Protein AF-A0A4Q3RP28-F1 (afdb_monomer_lite)

pLDDT: mean 84.36, std 10.17, range [59.34, 95.38]

Secondary structure (DSSP, 8-state):
-----HHHHHHHHHHHHHHHT--S--HHHHHHHHHHHHHHHHHHHHHT---HHHHHHHHHHHHHHHH-HHHHHHHHHTHHHHHHHHHHHHGGGS-GGGTS--THHHHHHHH-

Sequence (112 aa):
MEMNSPIEEVTDIRQYDQLSKASLFSAKSLRFAIFSTAIYFVLSYFLIGFKADQIVLAGLFNGLYFASHTTRRFILAFSIFIVYWIVFDYMKAFPNFRYNDVHVQDLYQLEK

Structure (mmCIF, N/CA/C/O backbone):
data_AF-A0A4Q3RP28-F1
#
_entry.id   AF-A0A4Q3RP28-F1
#
loop_
_atom_site.group_PDB
_atom_site.id
_atom_site.type_symbol
_atom_site.label_atom_id
_atom_site.label_alt_id
_atom_site.label_comp_id
_atom_site.label_asym_id
_atom_site.label_entity_id
_atom_site.label_seq_id
_atom_site.pdbx_PDB_ins_code
_atom_site.Cartn_x
_atom_site.Cartn_y
_atom_site.Cartn_z
_atom_site.occupancy
_atom_site.B_iso_or_equiv
_atom_site.auth_seq_id
_atom_site.auth_comp_id
_atom_site.auth_asym_id
_atom_site.auth_atom_id
_atom_site.pdbx_PDB_model_num
ATOM 1 N N . MET A 1 1 ? 43.447 3.573 -38.957 1.00 60.12 1 MET A N 1
ATOM 2 C CA . MET A 1 1 ? 42.833 2.320 -38.480 1.00 60.12 1 MET A CA 1
ATOM 3 C C . MET A 1 1 ? 43.044 2.308 -36.979 1.00 60.12 1 MET A C 1
ATOM 5 O O . MET A 1 1 ? 44.085 1.862 -36.520 1.00 60.12 1 MET A O 1
ATOM 9 N N . GLU A 1 2 ? 42.152 2.973 -36.243 1.00 59.41 2 GLU A N 1
ATOM 10 C CA . GLU A 1 2 ? 42.207 2.996 -34.780 1.00 59.41 2 GLU A CA 1
ATOM 11 C C . GLU A 1 2 ? 41.829 1.598 -34.296 1.00 59.41 2 GLU A C 1
ATOM 13 O O . GLU A 1 2 ? 40.700 1.143 -34.462 1.00 59.41 2 GLU A O 1
ATOM 18 N N . MET A 1 3 ? 42.831 0.864 -33.820 1.00 61.47 3 MET A N 1
ATOM 19 C CA . MET A 1 3 ? 42.634 -0.427 -33.184 1.00 61.47 3 MET A CA 1
ATOM 20 C C . MET A 1 3 ? 42.064 -0.138 -31.802 1.00 61.47 3 MET A C 1
ATOM 22 O O . MET A 1 3 ? 42.798 0.303 -30.914 1.00 61.47 3 MET A O 1
ATOM 26 N N . ASN A 1 4 ? 40.753 -0.322 -31.656 1.00 68.44 4 ASN A N 1
ATOM 27 C CA . ASN A 1 4 ? 40.086 -0.126 -30.381 1.00 68.44 4 ASN A CA 1
ATOM 28 C C . ASN A 1 4 ? 40.770 -0.990 -29.320 1.00 68.44 4 ASN A C 1
ATOM 30 O O . ASN A 1 4 ? 41.021 -2.179 -29.533 1.00 68.44 4 ASN A O 1
ATOM 34 N N . SER A 1 5 ? 41.170 -0.356 -28.219 1.00 71.62 5 SER A N 1
ATOM 35 C CA . SER A 1 5 ? 41.988 -1.022 -27.212 1.00 71.62 5 SER A CA 1
ATOM 36 C C . SER A 1 5 ? 41.196 -2.164 -26.549 1.00 71.62 5 SER A C 1
ATOM 38 O O . SER A 1 5 ? 39.992 -2.010 -26.330 1.00 71.62 5 SER A O 1
ATOM 40 N N . PRO A 1 6 ? 41.845 -3.276 -26.147 1.00 70.81 6 PRO A N 1
ATOM 41 C CA . PRO A 1 6 ? 41.180 -4.419 -25.500 1.00 70.81 6 PRO A CA 1
ATOM 42 C C . PRO A 1 6 ? 40.366 -4.060 -24.245 1.00 70.81 6 PRO A C 1
ATOM 44 O O . PRO A 1 6 ? 39.547 -4.844 -23.777 1.00 70.81 6 PRO A O 1
ATOM 47 N N . ILE A 1 7 ? 40.615 -2.883 -23.666 1.00 67.25 7 ILE A N 1
ATOM 48 C CA . ILE A 1 7 ? 39.969 -2.407 -22.444 1.00 67.25 7 ILE A CA 1
ATOM 49 C C . ILE A 1 7 ? 38.533 -1.935 -22.723 1.00 67.25 7 ILE A C 1
ATOM 51 O O . ILE A 1 7 ? 37.661 -2.189 -21.894 1.00 67.25 7 ILE A O 1
ATOM 55 N N . GLU A 1 8 ? 38.265 -1.329 -23.889 1.00 70.62 8 GLU A N 1
ATOM 56 C CA . GLU A 1 8 ? 36.912 -0.885 -24.268 1.00 70.62 8 GLU A CA 1
ATOM 57 C C . GLU A 1 8 ? 35.971 -2.066 -24.519 1.00 70.62 8 GLU A C 1
ATOM 59 O O . GLU A 1 8 ? 34.828 -2.064 -24.056 1.00 70.62 8 GLU A O 1
ATOM 64 N N . GLU A 1 9 ? 36.478 -3.115 -25.171 1.00 70.88 9 GLU A N 1
ATOM 65 C CA . GLU A 1 9 ? 35.719 -4.339 -25.421 1.00 70.88 9 GLU A CA 1
ATOM 66 C C . GLU A 1 9 ? 35.305 -4.992 -24.096 1.00 70.88 9 GLU A C 1
ATOM 68 O O . GLU A 1 9 ? 34.127 -5.262 -23.895 1.00 70.88 9 GLU A O 1
ATOM 73 N N . VAL A 1 10 ? 36.227 -5.138 -23.133 1.00 71.19 10 VAL A N 1
ATOM 74 C CA . VAL A 1 10 ? 35.947 -5.733 -21.810 1.00 71.19 10 VAL A CA 1
ATOM 75 C C . VAL A 1 10 ? 34.944 -4.909 -20.992 1.00 71.19 10 VAL A C 1
ATOM 77 O O . VAL A 1 10 ? 34.117 -5.491 -20.279 1.00 71.19 10 VAL A O 1
ATOM 80 N N . THR A 1 11 ? 34.987 -3.574 -21.071 1.00 75.56 11 THR A N 1
ATOM 81 C CA . THR A 1 11 ? 33.997 -2.718 -20.393 1.00 75.56 11 THR A CA 1
ATOM 82 C C . THR A 1 11 ? 32.594 -2.887 -20.963 1.00 75.56 11 THR A C 1
ATOM 84 O O . THR A 1 11 ? 31.633 -2.936 -20.193 1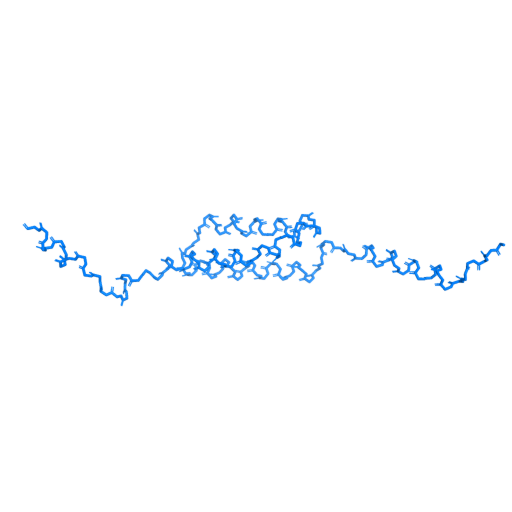.00 75.56 11 THR A O 1
ATOM 87 N N . ASP A 1 12 ? 32.479 -3.062 -22.276 1.00 75.06 12 ASP A N 1
ATOM 88 C CA . ASP A 1 12 ? 31.209 -3.243 -22.974 1.00 75.06 12 ASP A CA 1
ATOM 89 C C . ASP A 1 12 ? 30.542 -4.575 -22.578 1.00 75.06 12 ASP A C 1
ATOM 91 O O . ASP A 1 12 ? 29.389 -4.600 -22.145 1.00 75.06 12 ASP A O 1
ATOM 95 N N . ILE A 1 13 ? 31.299 -5.683 -22.549 1.00 72.44 13 ILE A N 1
ATOM 96 C CA . ILE A 1 13 ? 30.769 -7.006 -22.142 1.00 72.44 13 ILE A CA 1
ATOM 97 C C . ILE A 1 13 ? 30.289 -7.007 -20.685 1.00 72.44 13 ILE A C 1
ATOM 99 O O . ILE A 1 13 ? 29.256 -7.599 -20.362 1.00 72.44 13 ILE A O 1
ATOM 103 N N . ARG A 1 14 ? 31.015 -6.326 -19.785 1.00 74.81 14 ARG A N 1
ATOM 104 C CA . ARG A 1 14 ? 30.592 -6.172 -18.382 1.00 74.81 14 ARG A CA 1
ATOM 105 C C . ARG A 1 14 ? 29.325 -5.334 -18.264 1.00 74.81 14 ARG A C 1
ATOM 107 O O . ARG A 1 14 ? 28.496 -5.620 -17.402 1.00 74.81 14 ARG A O 1
ATOM 114 N N . GLN A 1 15 ? 29.167 -4.324 -19.113 1.00 69.56 15 GLN A N 1
ATOM 115 C CA . GLN A 1 15 ? 27.977 -3.486 -19.145 1.00 69.56 15 GLN A CA 1
ATOM 116 C C . GLN A 1 15 ? 26.756 -4.257 -19.669 1.00 69.56 15 GLN A C 1
ATOM 118 O O . GLN A 1 15 ? 25.694 -4.192 -19.047 1.00 69.56 15 GLN A O 1
ATOM 123 N N . TYR A 1 16 ? 26.903 -5.065 -20.724 1.00 65.69 16 TYR A N 1
ATOM 124 C CA . TYR A 1 16 ? 25.836 -5.955 -21.204 1.00 65.69 16 TYR A CA 1
ATOM 125 C C . TYR A 1 16 ? 25.422 -7.007 -20.167 1.00 65.69 16 TYR A C 1
ATOM 127 O O . TYR A 1 16 ? 24.226 -7.225 -19.957 1.00 65.69 16 TYR A O 1
ATOM 135 N N . ASP A 1 17 ? 26.380 -7.614 -19.462 1.00 66.62 17 ASP A N 1
ATOM 136 C CA . ASP A 1 17 ? 26.084 -8.571 -18.387 1.00 66.62 17 ASP A CA 1
ATOM 137 C C . ASP A 1 17 ? 25.340 -7.900 -17.215 1.00 66.62 17 ASP A C 1
ATOM 139 O O . ASP A 1 17 ? 24.410 -8.469 -16.635 1.00 66.62 17 ASP A O 1
ATOM 143 N N . GLN A 1 18 ? 25.661 -6.636 -16.908 1.00 62.75 18 GLN A N 1
ATOM 144 C CA . GLN A 1 18 ? 24.934 -5.856 -15.901 1.00 62.75 18 GLN A CA 1
ATOM 145 C C . GLN A 1 18 ? 23.511 -5.477 -16.328 1.00 62.75 18 GLN A C 1
ATOM 147 O O . GLN A 1 18 ? 22.604 -5.516 -15.492 1.00 62.75 18 GLN A O 1
ATOM 152 N N . LEU A 1 19 ? 23.286 -5.165 -17.607 1.00 61.81 19 LEU A N 1
ATOM 153 C CA . LEU A 1 19 ? 21.950 -4.888 -18.147 1.00 61.81 19 LEU A CA 1
ATOM 154 C C . LEU A 1 19 ? 21.060 -6.144 -18.138 1.00 61.81 19 LEU A C 1
ATOM 156 O O . LEU A 1 19 ? 19.875 -6.057 -17.816 1.00 61.81 19 LEU A O 1
ATOM 160 N N . SER A 1 20 ? 21.642 -7.318 -18.397 1.00 61.81 20 SER A N 1
ATOM 161 C CA . SER A 1 20 ? 20.963 -8.622 -18.346 1.00 61.81 20 SER A CA 1
ATOM 162 C C . SER A 1 20 ? 20.515 -9.007 -16.926 1.00 61.81 20 SER A C 1
ATOM 164 O O . SER A 1 20 ? 19.449 -9.590 -16.715 1.00 61.81 20 SER A O 1
ATOM 166 N N . LYS A 1 21 ? 21.291 -8.620 -15.906 1.00 59.34 21 LYS A N 1
ATOM 167 C CA . LYS A 1 21 ? 21.070 -9.032 -14.510 1.00 59.34 21 LYS A CA 1
ATOM 168 C C . LYS A 1 21 ? 19.924 -8.316 -13.794 1.00 59.34 21 LYS A C 1
ATOM 170 O O . LYS A 1 21 ? 19.593 -8.686 -12.663 1.00 59.34 21 LYS A O 1
ATOM 175 N N . ALA A 1 22 ? 19.298 -7.316 -14.416 1.00 62.69 22 ALA A N 1
ATOM 176 C CA . ALA A 1 22 ? 18.131 -6.619 -13.880 1.00 62.69 22 ALA A CA 1
ATOM 177 C C . ALA A 1 22 ? 16.864 -7.496 -13.971 1.00 62.69 22 ALA A C 1
ATOM 179 O O . ALA A 1 22 ? 15.889 -7.164 -14.645 1.00 62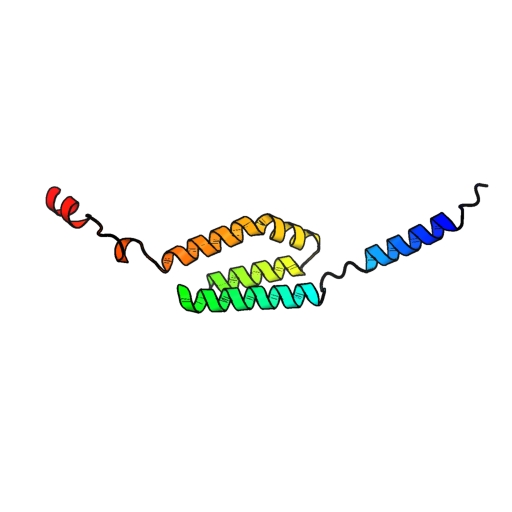.69 22 ALA A O 1
ATOM 180 N N . SER A 1 23 ? 16.865 -8.631 -13.268 1.00 68.38 23 SER A N 1
ATOM 181 C CA . SER A 1 23 ? 15.692 -9.491 -13.143 1.00 68.38 23 SER A CA 1
ATOM 182 C C . SER A 1 23 ? 14.584 -8.754 -12.394 1.00 68.38 23 SER A C 1
ATOM 184 O O . SER A 1 23 ? 14.774 -8.255 -11.278 1.00 68.38 23 SER A O 1
ATOM 186 N N . LEU A 1 24 ? 13.397 -8.716 -13.000 1.00 64.88 24 LEU A N 1
ATOM 187 C CA . LEU A 1 24 ? 12.177 -8.238 -12.355 1.00 64.88 24 LEU A CA 1
ATOM 188 C C . LEU A 1 24 ? 11.887 -9.043 -11.081 1.00 64.88 24 LEU A C 1
ATOM 190 O O . LEU A 1 24 ? 11.463 -8.478 -10.076 1.00 64.88 24 LEU A O 1
ATOM 194 N N . PHE A 1 25 ? 12.196 -10.335 -11.071 1.00 71.50 25 PHE A N 1
ATOM 195 C CA . PHE A 1 25 ? 11.913 -11.235 -9.961 1.00 71.50 25 PHE A CA 1
ATOM 196 C C . PHE A 1 25 ? 13.193 -11.541 -9.188 1.00 71.50 25 PHE A C 1
ATOM 198 O O . PHE A 1 25 ? 13.827 -12.580 -9.357 1.00 71.50 25 PHE A O 1
ATOM 205 N N . SER A 1 26 ? 13.590 -10.622 -8.307 1.00 82.31 26 SER A N 1
ATOM 206 C CA . SER A 1 26 ? 14.651 -10.906 -7.343 1.00 82.31 26 SER A CA 1
ATOM 207 C C . SER A 1 26 ? 14.072 -11.657 -6.144 1.00 82.31 26 SER A C 1
ATOM 209 O O . SER A 1 26 ? 13.104 -11.200 -5.531 1.00 82.31 26 SER A O 1
ATOM 211 N N . ALA A 1 27 ? 14.698 -12.763 -5.733 1.00 80.56 27 ALA A N 1
ATOM 212 C CA . ALA A 1 27 ? 14.288 -13.531 -4.550 1.00 80.56 27 ALA A CA 1
ATOM 213 C C . ALA A 1 27 ? 14.250 -12.683 -3.262 1.00 80.56 27 ALA A C 1
ATOM 215 O O . ALA A 1 27 ? 13.517 -12.979 -2.319 1.00 80.56 27 ALA A O 1
ATOM 216 N N . LYS A 1 28 ? 15.036 -11.599 -3.206 1.00 85.56 28 LYS A N 1
ATOM 217 C CA . LYS A 1 28 ? 14.976 -10.619 -2.113 1.00 85.56 28 LYS A CA 1
ATOM 218 C C . LYS A 1 28 ? 13.695 -9.781 -2.192 1.00 85.56 28 LYS A C 1
ATOM 220 O O . LYS A 1 28 ? 12.993 -9.664 -1.195 1.00 85.56 28 LYS A O 1
ATOM 225 N N . SER A 1 29 ? 13.368 -9.265 -3.380 1.00 85.62 29 SER A N 1
ATOM 226 C CA . SER A 1 29 ? 12.162 -8.454 -3.608 1.00 85.62 29 SER A CA 1
ATOM 227 C C . SER A 1 29 ? 10.869 -9.240 -3.397 1.00 85.62 29 SER A C 1
ATOM 229 O O . SER A 1 29 ? 9.932 -8.717 -2.807 1.00 85.62 29 SER A O 1
ATOM 231 N N . LEU A 1 30 ? 10.846 -10.519 -3.787 1.00 88.38 30 LEU A N 1
ATOM 232 C CA . LEU A 1 30 ? 9.692 -11.389 -3.586 1.00 88.38 30 LEU A CA 1
ATOM 233 C C . LEU A 1 30 ? 9.437 -11.652 -2.099 1.00 88.38 30 LEU A C 1
ATOM 235 O O . LEU A 1 30 ? 8.320 -11.472 -1.627 1.00 88.38 30 LEU A O 1
ATOM 239 N N . ARG A 1 31 ? 10.484 -12.013 -1.343 1.00 90.25 31 ARG A N 1
ATOM 240 C CA . ARG A 1 31 ? 10.374 -12.197 0.113 1.00 90.25 31 ARG A CA 1
ATOM 241 C C . ARG A 1 31 ? 9.893 -10.928 0.806 1.00 90.25 31 ARG A C 1
ATOM 243 O O . ARG A 1 31 ? 9.023 -11.008 1.664 1.00 90.25 31 ARG A O 1
ATOM 250 N N . PHE A 1 32 ? 10.429 -9.775 0.410 1.00 90.75 32 PHE A N 1
ATOM 251 C CA . PHE A 1 32 ? 10.010 -8.491 0.960 1.00 90.75 32 PHE A CA 1
ATOM 252 C C . PHE A 1 32 ? 8.535 -8.187 0.662 1.00 90.75 32 PHE A C 1
ATOM 254 O O . PHE A 1 32 ? 7.806 -7.828 1.578 1.00 90.75 32 PHE A O 1
ATOM 261 N N . ALA A 1 33 ? 8.084 -8.386 -0.579 1.00 91.00 33 ALA A N 1
ATOM 262 C CA . ALA A 1 33 ? 6.700 -8.136 -0.985 1.00 91.00 33 ALA A CA 1
ATOM 263 C C . ALA A 1 33 ? 5.694 -9.068 -0.287 1.00 91.00 33 ALA A C 1
ATOM 265 O O . ALA A 1 33 ? 4.633 -8.627 0.154 1.00 91.00 33 ALA A O 1
ATOM 266 N N . ILE A 1 34 ? 6.036 -10.352 -0.135 1.00 91.81 34 ILE A N 1
ATOM 267 C CA . ILE A 1 34 ? 5.202 -11.313 0.600 1.00 91.81 34 ILE A CA 1
ATOM 268 C C . ILE A 1 34 ? 5.121 -10.914 2.074 1.00 91.81 34 ILE A C 1
ATOM 270 O O . ILE A 1 34 ? 4.033 -10.875 2.641 1.00 91.81 34 ILE A O 1
ATOM 274 N N . PHE A 1 35 ? 6.259 -10.579 2.684 1.00 94.75 35 PHE A N 1
ATOM 275 C CA . PHE A 1 35 ? 6.315 -10.176 4.085 1.00 94.75 35 PHE A CA 1
ATOM 276 C C . PHE A 1 35 ? 5.519 -8.891 4.351 1.00 94.75 35 PHE A C 1
ATOM 278 O O . PHE A 1 35 ? 4.724 -8.850 5.288 1.00 94.75 35 PHE A O 1
ATOM 285 N N . SER A 1 36 ? 5.670 -7.864 3.506 1.00 92.25 36 SER A N 1
ATOM 286 C CA . SER A 1 36 ? 4.924 -6.609 3.647 1.00 92.25 36 SER A CA 1
ATOM 287 C C . SER A 1 36 ? 3.418 -6.811 3.463 1.00 92.25 36 SER A C 1
ATOM 289 O O . SER A 1 36 ? 2.632 -6.276 4.243 1.00 92.25 36 SER A O 1
ATOM 291 N N . THR A 1 37 ? 3.011 -7.631 2.490 1.00 93.19 37 THR A N 1
ATOM 292 C CA . THR A 1 37 ? 1.597 -7.957 2.244 1.00 93.19 37 THR A CA 1
ATOM 293 C C . THR A 1 37 ? 0.997 -8.752 3.407 1.00 93.19 37 THR A C 1
ATOM 295 O O . THR A 1 37 ? -0.113 -8.459 3.846 1.00 93.19 37 THR A O 1
ATOM 298 N N . ALA A 1 38 ? 1.742 -9.716 3.958 1.00 93.88 38 ALA A N 1
ATOM 299 C CA . ALA A 1 38 ? 1.303 -10.502 5.108 1.00 93.88 38 ALA A CA 1
ATOM 300 C C . ALA A 1 38 ? 1.097 -9.624 6.351 1.00 93.88 38 ALA A C 1
ATOM 302 O O . ALA A 1 38 ? 0.048 -9.704 6.985 1.00 93.88 38 ALA A O 1
ATOM 303 N N . ILE A 1 39 ? 2.054 -8.740 6.665 1.00 94.06 39 ILE A N 1
ATOM 304 C CA . ILE A 1 39 ? 1.912 -7.779 7.769 1.00 94.06 39 ILE A CA 1
ATOM 305 C C . ILE A 1 39 ? 0.691 -6.887 7.556 1.00 94.06 39 ILE A C 1
ATOM 307 O O . ILE A 1 39 ? -0.088 -6.684 8.487 1.00 94.06 39 ILE A O 1
ATOM 311 N N . TYR A 1 40 ? 0.511 -6.370 6.339 1.00 91.81 40 TYR A N 1
ATOM 312 C CA . TYR A 1 40 ? -0.609 -5.495 6.019 1.00 91.81 40 TYR A CA 1
ATOM 313 C C . TYR A 1 40 ? -1.961 -6.173 6.273 1.00 91.81 40 TYR A C 1
ATOM 315 O O . TYR A 1 40 ? -2.819 -5.584 6.930 1.00 91.81 40 TYR A O 1
ATOM 323 N N . PHE A 1 41 ? -2.135 -7.422 5.833 1.00 92.44 41 PHE A N 1
ATOM 324 C CA . PHE A 1 41 ? -3.369 -8.173 6.069 1.00 92.44 41 PHE A CA 1
ATOM 325 C C . PHE A 1 41 ? -3.589 -8.527 7.535 1.00 92.44 41 PHE A C 1
ATOM 327 O O . PHE A 1 41 ? -4.711 -8.394 8.016 1.00 92.44 41 PHE A O 1
ATOM 334 N N . VAL A 1 42 ? -2.541 -8.927 8.260 1.00 92.81 42 VAL A N 1
ATOM 335 C CA . VAL A 1 42 ? -2.653 -9.218 9.695 1.00 92.81 42 VAL A CA 1
ATOM 336 C C . VAL A 1 42 ? -3.098 -7.968 10.453 1.00 92.81 42 VAL A C 1
ATOM 338 O O . VAL A 1 42 ? -4.087 -8.015 11.179 1.00 92.81 42 VAL A O 1
ATOM 341 N N . LEU A 1 43 ? -2.430 -6.831 10.239 1.00 89.75 43 LEU A N 1
ATOM 342 C CA . LEU A 1 43 ? -2.809 -5.566 10.875 1.00 89.75 43 LEU A CA 1
ATOM 343 C C . LEU A 1 43 ? -4.235 -5.153 10.502 1.00 89.75 43 LEU A C 1
ATOM 345 O O . LEU A 1 43 ? -5.027 -4.810 11.375 1.00 89.75 43 LEU A O 1
ATOM 349 N N . SER A 1 44 ? -4.576 -5.236 9.219 1.00 89.69 44 SER A N 1
ATOM 350 C CA . SER A 1 44 ? -5.905 -4.887 8.724 1.00 89.69 44 SER A CA 1
ATOM 351 C C . SER A 1 44 ? -7.008 -5.731 9.367 1.00 89.69 44 SER A C 1
ATOM 353 O O . SER A 1 44 ? -8.025 -5.191 9.808 1.00 89.69 44 SER A O 1
ATOM 355 N N . TYR A 1 45 ? -6.789 -7.043 9.481 1.00 88.81 45 TYR A N 1
ATOM 356 C CA . TYR A 1 45 ? -7.725 -7.966 10.114 1.00 88.81 45 TYR A CA 1
ATOM 357 C C . TYR A 1 45 ? -7.997 -7.592 11.576 1.00 88.81 45 TYR A C 1
ATOM 359 O O . TYR A 1 45 ? -9.155 -7.560 11.987 1.00 88.81 45 TYR A O 1
ATOM 367 N N . PHE A 1 46 ? -6.952 -7.258 12.340 1.00 88.06 46 PHE A N 1
ATOM 368 C CA . PHE A 1 46 ? -7.088 -6.899 13.753 1.00 88.06 46 PHE A CA 1
ATOM 369 C C . PHE A 1 46 ? -7.705 -5.512 13.987 1.00 88.06 46 PHE A C 1
ATOM 371 O O . PHE A 1 46 ? -8.449 -5.350 14.950 1.00 88.06 46 PHE A O 1
ATOM 378 N N . LEU A 1 47 ? -7.400 -4.511 13.151 1.00 85.44 47 LEU A N 1
ATOM 379 C CA . LEU A 1 47 ? -7.825 -3.126 13.398 1.00 85.44 47 LEU A CA 1
ATOM 380 C C . LEU A 1 47 ? -9.221 -2.811 12.847 1.00 85.44 47 LEU A C 1
ATOM 382 O O . LEU A 1 47 ? -10.016 -2.174 13.534 1.00 85.44 47 LEU A O 1
ATOM 386 N N . ILE A 1 48 ? -9.514 -3.203 11.604 1.00 83.50 48 ILE A N 1
ATOM 387 C CA . ILE A 1 48 ? -10.708 -2.735 10.875 1.00 83.50 48 ILE A CA 1
ATOM 388 C C . ILE A 1 48 ? -11.609 -3.872 10.371 1.00 83.50 48 ILE A C 1
ATOM 390 O O . ILE A 1 48 ? -12.712 -3.613 9.880 1.00 83.50 48 ILE A O 1
ATOM 394 N N . GLY A 1 49 ? -11.145 -5.118 10.487 1.00 83.38 49 GLY A N 1
ATOM 395 C CA . GLY A 1 49 ? -11.736 -6.285 9.840 1.00 83.38 49 GLY A CA 1
ATOM 396 C C . GLY A 1 49 ? -11.274 -6.452 8.387 1.00 83.38 49 GLY A C 1
ATOM 397 O O . GLY A 1 49 ? -10.703 -5.547 7.773 1.00 83.38 49 GLY A O 1
ATOM 398 N N . PHE A 1 50 ? -11.510 -7.640 7.825 1.00 82.06 50 PHE A N 1
ATOM 399 C CA . PHE A 1 50 ? -11.102 -7.962 6.456 1.00 82.06 50 PHE A CA 1
ATOM 400 C C . PHE A 1 50 ? -12.072 -7.345 5.443 1.00 82.06 50 PHE A C 1
ATOM 402 O O . PHE A 1 50 ? -13.240 -7.731 5.375 1.00 82.06 50 PHE A O 1
ATOM 409 N N . LYS A 1 51 ? -11.590 -6.375 4.661 1.00 86.94 51 LYS A N 1
ATOM 410 C CA . LYS A 1 51 ? -12.383 -5.659 3.649 1.00 86.94 51 LYS A CA 1
ATOM 411 C C . LYS A 1 51 ? -11.830 -5.902 2.251 1.00 86.94 51 LYS A C 1
ATOM 413 O O . LYS A 1 51 ? -10.622 -6.034 2.070 1.00 86.94 51 LYS A O 1
ATOM 418 N N . ALA A 1 52 ? -12.714 -5.888 1.252 1.00 89.31 52 ALA A N 1
ATOM 419 C CA . ALA A 1 52 ? -12.332 -6.064 -0.151 1.00 89.31 52 ALA A CA 1
ATOM 420 C C . ALA A 1 52 ? -11.304 -5.014 -0.616 1.00 89.31 52 ALA A C 1
ATOM 422 O O . ALA A 1 52 ? -10.381 -5.351 -1.355 1.00 89.31 52 ALA A O 1
ATOM 423 N N . ASP A 1 53 ? -11.401 -3.782 -0.110 1.00 89.75 53 ASP A N 1
ATOM 424 C CA . ASP A 1 53 ? -10.491 -2.675 -0.431 1.00 89.75 53 ASP A CA 1
ATOM 425 C C . ASP A 1 53 ? -9.016 -3.027 -0.166 1.00 89.75 53 ASP A C 1
ATOM 427 O O . ASP A 1 53 ? -8.137 -2.675 -0.950 1.00 89.75 53 ASP A O 1
ATOM 431 N N . GLN A 1 54 ? -8.742 -3.793 0.896 1.00 91.12 54 GLN A N 1
ATOM 432 C CA . GLN A 1 54 ? -7.387 -4.216 1.270 1.00 91.12 54 GLN A CA 1
ATOM 433 C C . GLN A 1 54 ? -6.822 -5.223 0.266 1.00 91.12 54 GLN A C 1
ATOM 435 O O . GLN A 1 54 ? -5.647 -5.159 -0.096 1.00 91.12 54 GLN A O 1
ATOM 440 N N . ILE A 1 55 ? -7.664 -6.142 -0.217 1.00 92.19 55 ILE A N 1
ATOM 441 C CA . ILE A 1 55 ? -7.290 -7.140 -1.226 1.00 92.19 55 ILE A CA 1
ATOM 442 C C . ILE A 1 55 ? -6.989 -6.441 -2.549 1.00 92.19 55 ILE A C 1
ATOM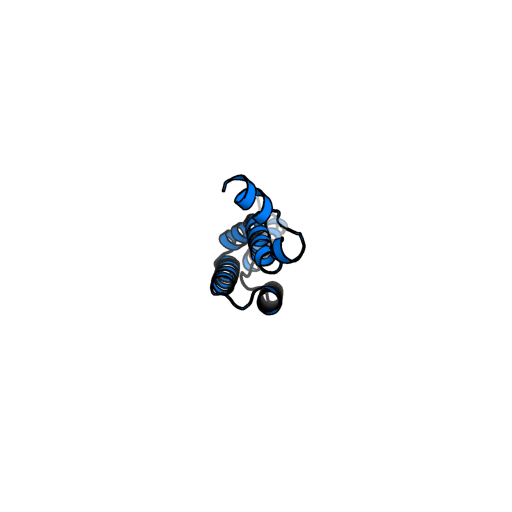 444 O O . ILE A 1 55 ? -5.973 -6.733 -3.179 1.00 92.19 55 ILE A O 1
ATOM 448 N N . VAL A 1 56 ? -7.844 -5.494 -2.949 1.00 93.38 56 VAL A N 1
ATOM 449 C CA . VAL A 1 56 ? -7.654 -4.699 -4.167 1.00 93.38 56 VAL A CA 1
ATOM 450 C C . VAL A 1 56 ? -6.356 -3.903 -4.079 1.00 93.38 56 VAL A C 1
ATOM 452 O O . VAL A 1 56 ? -5.561 -3.940 -5.016 1.00 93.38 56 VAL A O 1
ATOM 455 N N . LEU A 1 57 ? -6.091 -3.247 -2.947 1.00 92.50 57 LEU A N 1
ATOM 456 C CA . LEU A 1 57 ? -4.874 -2.463 -2.751 1.00 92.50 57 LEU A CA 1
ATOM 457 C C . LEU A 1 57 ? -3.611 -3.332 -2.790 1.00 92.50 57 LEU A C 1
ATOM 459 O O . LEU A 1 57 ? -2.652 -3.003 -3.491 1.00 92.50 57 LEU A O 1
ATOM 463 N N . ALA A 1 58 ? -3.615 -4.465 -2.084 1.00 93.12 58 ALA A N 1
ATOM 464 C CA . ALA A 1 58 ? -2.500 -5.406 -2.080 1.00 93.12 58 ALA A CA 1
ATOM 465 C C . ALA A 1 58 ? -2.267 -6.026 -3.466 1.00 93.12 58 ALA A C 1
ATOM 467 O O . ALA A 1 58 ? -1.121 -6.126 -3.912 1.00 93.12 58 ALA A O 1
ATOM 468 N N . GLY A 1 59 ? -3.339 -6.411 -4.163 1.00 93.56 59 GLY A N 1
ATOM 469 C CA . GLY A 1 59 ? -3.284 -6.948 -5.521 1.00 93.56 59 GLY A CA 1
ATOM 470 C C . GLY A 1 59 ? -2.750 -5.926 -6.522 1.00 93.56 59 GLY A C 1
ATOM 471 O O . GLY A 1 59 ? -1.860 -6.248 -7.306 1.00 93.56 59 GLY A O 1
ATOM 472 N N . LEU A 1 60 ? -3.219 -4.678 -6.446 1.00 93.69 60 LEU A N 1
ATOM 473 C CA . LEU A 1 60 ? -2.748 -3.580 -7.287 1.00 93.69 60 LEU A CA 1
ATOM 474 C C . LEU A 1 60 ? -1.264 -3.291 -7.044 1.00 93.69 60 LEU A C 1
ATOM 476 O O . LEU A 1 60 ? -0.489 -3.216 -7.996 1.00 93.69 60 LEU A O 1
ATOM 480 N N . PHE A 1 61 ? -0.848 -3.174 -5.779 1.00 93.88 61 PHE A N 1
ATOM 481 C CA . PHE A 1 61 ? 0.546 -2.907 -5.436 1.00 93.88 61 PHE A CA 1
ATOM 482 C C . PHE A 1 61 ? 1.470 -4.021 -5.940 1.00 93.88 61 PHE A C 1
ATOM 484 O O . PHE A 1 61 ? 2.434 -3.740 -6.650 1.00 93.88 61 PHE A O 1
ATOM 491 N N . ASN A 1 62 ? 1.159 -5.286 -5.632 1.00 93.19 62 ASN A N 1
ATOM 492 C CA . ASN A 1 62 ? 1.967 -6.423 -6.077 1.00 93.19 62 ASN A CA 1
ATOM 493 C C . ASN A 1 62 ? 1.952 -6.565 -7.607 1.00 93.19 62 ASN A C 1
ATOM 495 O O . ASN A 1 62 ? 3.006 -6.766 -8.213 1.00 93.19 62 ASN A O 1
ATOM 499 N N . GLY A 1 63 ? 0.790 -6.394 -8.242 1.00 92.50 63 GLY A N 1
ATOM 500 C CA . GLY A 1 63 ? 0.644 -6.441 -9.695 1.00 92.50 63 GLY A CA 1
ATOM 501 C C . GLY A 1 63 ? 1.534 -5.413 -10.391 1.00 92.50 63 GLY A C 1
ATOM 502 O O . GLY A 1 63 ? 2.346 -5.775 -11.240 1.00 92.50 63 GLY A O 1
ATOM 503 N N . LEU A 1 64 ? 1.472 -4.142 -9.982 1.00 92.19 64 LEU A N 1
ATOM 504 C CA . LEU A 1 64 ? 2.299 -3.083 -10.574 1.00 92.19 64 LEU A CA 1
ATOM 505 C C . LEU A 1 64 ? 3.787 -3.236 -10.233 1.00 92.19 64 LEU A C 1
ATOM 507 O O . LEU A 1 64 ? 4.641 -2.916 -11.065 1.00 92.19 64 LEU A O 1
ATOM 511 N N . TYR A 1 65 ? 4.112 -3.740 -9.041 1.00 90.56 65 TYR A N 1
ATOM 512 C CA . TYR A 1 65 ? 5.491 -3.939 -8.598 1.00 90.56 65 TYR A CA 1
ATOM 513 C C . TYR A 1 65 ? 6.231 -5.025 -9.398 1.00 90.56 65 TYR A C 1
ATOM 515 O O . TYR A 1 65 ? 7.447 -4.914 -9.614 1.00 90.56 65 TYR A O 1
ATOM 523 N N . PHE A 1 66 ? 5.520 -6.063 -9.849 1.00 89.94 66 PHE A N 1
ATOM 524 C CA . PHE A 1 66 ? 6.086 -7.167 -10.633 1.00 89.94 66 PHE A CA 1
ATOM 525 C C . PHE A 1 66 ? 5.815 -7.086 -12.143 1.00 89.94 66 PHE A C 1
ATOM 527 O O . PHE A 1 66 ? 6.481 -7.795 -12.891 1.00 89.94 66 PHE A O 1
ATOM 534 N N . ALA A 1 67 ? 4.916 -6.210 -12.609 1.00 90.38 67 ALA A N 1
ATOM 535 C CA . ALA A 1 67 ? 4.583 -6.080 -14.032 1.00 90.38 67 ALA A CA 1
ATOM 536 C C . ALA A 1 67 ? 5.771 -5.648 -14.914 1.00 90.38 67 ALA A C 1
ATOM 538 O O . ALA A 1 67 ? 6.051 -6.273 -15.932 1.00 90.38 67 ALA A O 1
ATOM 539 N N . SER A 1 68 ? 6.472 -4.570 -14.555 1.00 89.56 68 SER A N 1
ATOM 540 C CA . SER A 1 68 ? 7.618 -4.057 -15.317 1.00 89.56 68 SER A CA 1
ATOM 541 C C . SER A 1 68 ? 8.534 -3.181 -14.455 1.00 89.56 68 SER A C 1
ATOM 543 O O . SER A 1 68 ? 8.158 -2.725 -13.373 1.00 89.56 68 SER A O 1
ATOM 545 N N . HIS A 1 69 ? 9.738 -2.882 -14.954 1.00 86.69 69 HIS A N 1
ATOM 546 C CA . HIS A 1 69 ? 10.671 -1.969 -14.278 1.00 86.69 69 HIS A CA 1
ATOM 547 C C . HIS A 1 69 ? 10.108 -0.545 -14.171 1.00 86.69 69 HIS A C 1
ATOM 549 O O . HIS A 1 69 ? 10.296 0.120 -13.151 1.00 86.69 69 HIS A O 1
ATOM 555 N N . THR A 1 70 ? 9.376 -0.091 -15.191 1.00 89.31 70 THR A N 1
ATOM 556 C CA . THR A 1 70 ? 8.738 1.233 -15.219 1.00 89.31 70 THR A CA 1
ATOM 557 C C . THR A 1 70 ? 7.610 1.328 -14.194 1.00 89.31 70 THR A C 1
ATOM 559 O O . THR A 1 70 ? 7.597 2.250 -13.378 1.00 89.31 70 THR A O 1
ATOM 562 N N . THR A 1 71 ? 6.703 0.346 -14.166 1.00 92.19 71 THR A N 1
ATOM 563 C CA . THR A 1 71 ? 5.575 0.320 -13.217 1.00 92.19 71 THR A CA 1
ATOM 564 C C . THR A 1 71 ? 6.043 0.155 -11.773 1.00 92.19 71 THR A C 1
ATOM 566 O O . THR A 1 71 ? 5.451 0.744 -10.872 1.00 92.19 71 THR A O 1
ATOM 569 N N . ARG A 1 72 ? 7.153 -0.559 -11.540 1.00 90.94 72 ARG A N 1
ATOM 570 C CA . ARG A 1 72 ? 7.796 -0.635 -10.221 1.00 90.94 72 ARG A CA 1
ATOM 571 C C . ARG A 1 72 ? 8.260 0.731 -9.729 1.00 90.94 72 ARG A C 1
ATOM 573 O O . ARG A 1 72 ? 8.013 1.087 -8.583 1.00 90.94 72 ARG A O 1
ATOM 580 N N . ARG A 1 73 ? 8.947 1.502 -10.574 1.00 91.00 73 ARG A N 1
ATOM 581 C CA . ARG A 1 73 ? 9.395 2.855 -10.203 1.00 91.00 73 ARG A CA 1
ATOM 582 C C . ARG A 1 73 ? 8.203 3.772 -9.942 1.00 91.00 73 ARG A C 1
ATOM 584 O O . ARG A 1 73 ? 8.221 4.516 -8.967 1.00 91.00 73 ARG A O 1
ATOM 591 N N . PHE A 1 74 ? 7.155 3.652 -10.755 1.00 95.38 74 PHE A N 1
ATOM 592 C CA . PHE A 1 74 ? 5.907 4.387 -10.575 1.00 95.38 74 PHE A CA 1
ATOM 593 C C . PHE A 1 74 ? 5.228 4.073 -9.235 1.00 95.38 74 PHE A C 1
ATOM 595 O O . PHE A 1 74 ? 4.969 4.991 -8.464 1.00 95.38 74 PHE A O 1
ATOM 602 N N . ILE A 1 75 ? 4.991 2.795 -8.915 1.00 94.25 75 ILE A N 1
ATOM 603 C CA . ILE A 1 75 ? 4.282 2.422 -7.681 1.00 94.25 75 ILE A CA 1
ATOM 604 C C . ILE A 1 75 ? 5.093 2.760 -6.426 1.00 94.25 75 ILE A C 1
ATOM 606 O O . ILE A 1 75 ? 4.524 3.120 -5.400 1.00 94.25 75 ILE A O 1
ATOM 610 N N . LEU A 1 76 ? 6.427 2.702 -6.508 1.00 92.25 76 LEU A N 1
ATOM 611 C CA . LEU A 1 76 ? 7.304 3.137 -5.423 1.00 92.25 76 LEU A CA 1
ATOM 612 C C . LEU A 1 76 ? 7.245 4.654 -5.215 1.00 92.25 76 LEU A C 1
ATOM 614 O O . LEU A 1 76 ? 7.139 5.089 -4.072 1.00 92.25 76 LEU A O 1
ATOM 618 N N . ALA A 1 77 ? 7.244 5.456 -6.283 1.00 94.38 77 ALA A N 1
ATOM 619 C CA . ALA A 1 77 ? 7.038 6.902 -6.172 1.00 94.38 77 ALA A CA 1
ATOM 620 C C . ALA A 1 77 ? 5.633 7.240 -5.633 1.00 94.38 77 ALA A C 1
ATOM 622 O O . ALA A 1 77 ? 5.476 8.139 -4.812 1.00 94.38 77 ALA A O 1
ATOM 623 N N . PHE A 1 78 ? 4.619 6.471 -6.036 1.00 94.81 78 PHE A N 1
ATOM 624 C CA . PHE A 1 78 ? 3.235 6.627 -5.588 1.00 94.81 78 PHE A CA 1
ATOM 625 C C . PHE A 1 78 ? 2.964 6.048 -4.183 1.00 94.81 78 PHE A C 1
ATOM 627 O O . PHE A 1 78 ? 1.890 6.251 -3.619 1.00 94.81 78 PHE A O 1
ATOM 634 N N . SER A 1 79 ? 3.930 5.347 -3.581 1.00 93.69 79 SER A N 1
ATOM 635 C CA . SER A 1 79 ? 3.746 4.628 -2.312 1.00 93.69 79 SER A CA 1
ATOM 636 C C . SER A 1 79 ? 3.341 5.529 -1.147 1.00 93.69 79 SER A C 1
ATOM 638 O O . SER A 1 79 ? 2.594 5.087 -0.277 1.00 93.69 79 SER A O 1
ATOM 640 N N . ILE A 1 80 ? 3.753 6.800 -1.153 1.00 94.88 80 ILE A N 1
ATOM 641 C CA . ILE A 1 80 ? 3.356 7.766 -0.124 1.00 94.88 80 ILE A CA 1
ATOM 642 C C . ILE A 1 80 ? 1.831 7.935 -0.056 1.00 94.88 80 ILE A C 1
ATOM 644 O O . ILE A 1 80 ? 1.264 7.988 1.034 1.00 94.88 80 ILE A O 1
ATOM 648 N N . PHE A 1 81 ? 1.151 7.925 -1.207 1.00 95.31 81 PHE A N 1
ATOM 649 C CA . PHE A 1 81 ? -0.308 8.010 -1.274 1.00 95.31 81 PHE A CA 1
ATOM 650 C C . PHE A 1 81 ? -0.975 6.728 -0.776 1.00 95.31 81 PHE A C 1
ATOM 652 O O . PHE A 1 81 ? -2.000 6.789 -0.104 1.00 95.31 81 PHE A O 1
ATOM 659 N N . ILE A 1 82 ? -0.372 5.570 -1.054 1.00 92.69 82 ILE A N 1
ATOM 660 C CA . ILE A 1 82 ? -0.849 4.272 -0.559 1.00 92.69 82 ILE A CA 1
ATOM 661 C C . ILE A 1 82 ? -0.754 4.219 0.966 1.00 92.69 82 ILE A C 1
ATOM 663 O O . ILE A 1 82 ? -1.715 3.837 1.625 1.00 92.69 82 ILE A O 1
ATOM 667 N N . VAL A 1 83 ? 0.376 4.648 1.536 1.00 93.62 83 VAL A N 1
ATOM 668 C CA . VAL A 1 83 ? 0.556 4.717 2.992 1.00 93.62 83 VAL A CA 1
ATOM 669 C C . VAL A 1 83 ? -0.463 5.669 3.614 1.00 93.62 83 VAL A C 1
ATOM 671 O O . VAL A 1 83 ? 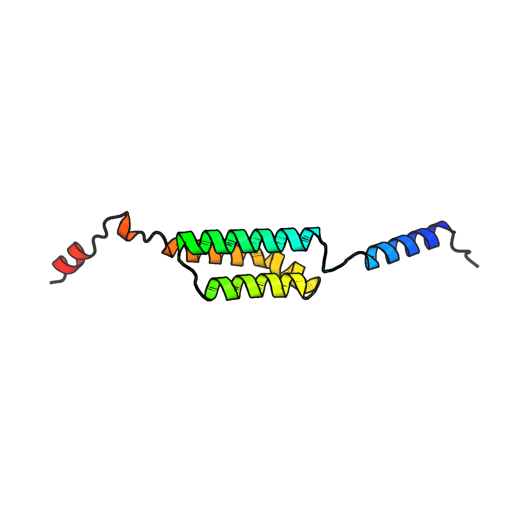-1.121 5.294 4.581 1.00 93.62 83 VAL A O 1
ATOM 674 N N . TYR A 1 84 ? -0.647 6.863 3.039 1.00 94.62 84 TYR A N 1
ATOM 675 C CA . TYR A 1 84 ? -1.678 7.803 3.486 1.00 94.62 84 TYR A CA 1
ATOM 676 C C . TYR A 1 84 ? -3.076 7.170 3.470 1.00 94.62 84 TYR A C 1
ATOM 678 O O . TYR A 1 84 ? -3.803 7.263 4.457 1.00 94.62 84 TYR A O 1
ATOM 686 N N . TRP A 1 85 ? -3.436 6.478 2.388 1.00 93.12 85 TRP A N 1
ATOM 687 C CA . TRP A 1 85 ? -4.732 5.815 2.273 1.00 93.12 85 TRP A CA 1
ATOM 688 C C . TRP A 1 85 ? -4.918 4.724 3.337 1.00 93.12 85 TRP A C 1
ATOM 690 O O . TRP A 1 85 ? -5.971 4.671 3.971 1.00 93.12 85 TRP A O 1
ATOM 700 N N . ILE A 1 86 ? -3.892 3.909 3.602 1.00 90.88 86 ILE A N 1
ATOM 701 C CA . ILE A 1 86 ? -3.931 2.888 4.661 1.00 90.88 86 ILE A CA 1
ATOM 702 C C . ILE A 1 86 ? -4.159 3.534 6.031 1.00 90.88 86 ILE A C 1
ATOM 704 O O . ILE A 1 86 ? -5.036 3.099 6.774 1.00 90.88 86 ILE A O 1
ATOM 708 N N . VAL A 1 87 ? -3.402 4.585 6.359 1.00 91.38 87 VAL A N 1
ATOM 709 C CA . VAL A 1 87 ? -3.549 5.299 7.637 1.00 91.38 87 VAL A CA 1
ATOM 710 C C . VAL A 1 87 ? -4.954 5.882 7.768 1.00 91.38 87 VAL A C 1
ATOM 712 O O . VAL A 1 87 ? -5.592 5.710 8.804 1.00 91.38 87 VAL A O 1
ATOM 715 N N . PHE A 1 88 ? -5.463 6.517 6.713 1.00 90.75 88 PHE A N 1
ATOM 716 C CA . PHE A 1 88 ? -6.811 7.074 6.696 1.00 90.75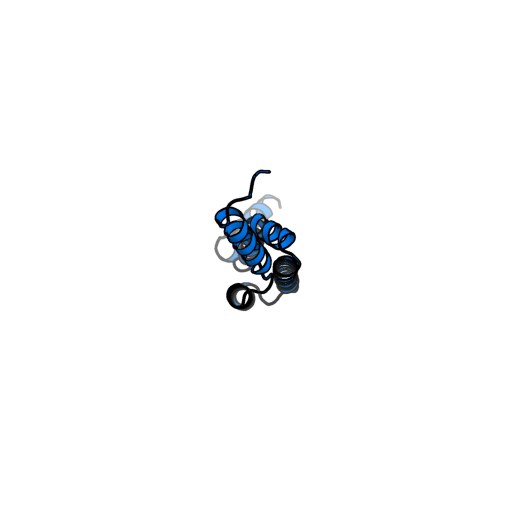 88 PHE A CA 1
ATOM 717 C C . PHE A 1 88 ? -7.890 5.998 6.881 1.00 90.75 88 PHE A C 1
ATOM 719 O O . PHE A 1 88 ? -8.853 6.209 7.617 1.00 90.75 88 PHE A O 1
ATOM 726 N N . ASP A 1 89 ? -7.732 4.823 6.266 1.00 89.50 89 ASP A N 1
ATOM 727 C CA . ASP A 1 89 ? -8.659 3.715 6.494 1.00 89.50 89 ASP A CA 1
ATOM 728 C C . ASP A 1 89 ? -8.590 3.208 7.942 1.00 89.50 89 ASP A C 1
ATOM 730 O O . ASP A 1 89 ? -9.628 2.969 8.561 1.00 89.50 89 ASP A O 1
ATOM 734 N N . TYR A 1 90 ? -7.390 3.139 8.526 1.00 89.62 90 TYR A N 1
ATOM 735 C CA . TYR A 1 90 ? -7.190 2.705 9.911 1.00 89.62 90 TYR A CA 1
ATOM 736 C C . TYR A 1 90 ? -7.779 3.678 10.939 1.00 89.62 90 TYR A C 1
ATOM 738 O O . TYR A 1 90 ? -8.186 3.241 12.015 1.00 89.62 90 TYR A O 1
ATOM 746 N N . MET A 1 91 ? -7.925 4.968 10.617 1.00 88.81 91 MET A N 1
ATOM 747 C CA . MET A 1 91 ? -8.616 5.924 11.497 1.00 88.81 91 MET A CA 1
ATOM 748 C C . MET A 1 91 ? -10.064 5.514 11.794 1.00 88.81 91 MET A C 1
ATOM 750 O O . MET A 1 91 ? -10.590 5.833 12.859 1.00 88.81 91 MET A O 1
ATOM 754 N N . LYS A 1 92 ? -10.712 4.755 10.900 1.00 84.88 92 LYS A N 1
ATOM 755 C CA . LYS A 1 92 ? -12.078 4.258 11.121 1.00 84.88 92 LYS A CA 1
ATOM 756 C C . LYS A 1 92 ? -12.166 3.261 12.288 1.00 84.88 92 LYS A C 1
ATOM 758 O O . LYS A 1 92 ? -13.256 3.069 12.821 1.00 84.88 92 LYS A O 1
ATOM 763 N N . ALA A 1 93 ? -11.056 2.637 12.696 1.00 86.25 93 ALA A N 1
ATOM 764 C CA . ALA A 1 93 ? -11.025 1.676 13.805 1.00 86.25 93 ALA A CA 1
ATOM 765 C C . ALA A 1 93 ? -11.293 2.356 15.157 1.00 86.25 93 ALA A C 1
ATOM 767 O O . ALA A 1 93 ? -11.942 1.792 16.047 1.00 86.25 93 ALA A O 1
ATOM 768 N N . PHE A 1 94 ? -10.847 3.608 15.280 1.00 85.88 94 PHE A N 1
ATOM 769 C CA . PHE A 1 94 ? -10.911 4.405 16.499 1.00 85.88 94 PHE A CA 1
ATOM 770 C C . PHE A 1 94 ? -11.703 5.694 16.252 1.00 85.88 94 PHE A C 1
ATOM 772 O O . PHE A 1 94 ? -11.123 6.775 16.151 1.00 85.88 94 PHE A O 1
ATOM 779 N N . PRO A 1 95 ? -13.041 5.603 16.145 1.00 84.19 95 PRO A N 1
ATOM 780 C CA . PRO A 1 95 ? -13.856 6.787 15.962 1.00 84.19 95 PRO A CA 1
ATOM 781 C C . PRO A 1 95 ? -13.719 7.733 17.155 1.00 84.19 95 PRO A C 1
ATOM 783 O O . PRO A 1 95 ? -13.868 7.315 18.304 1.00 84.19 95 PRO A O 1
ATOM 786 N N . 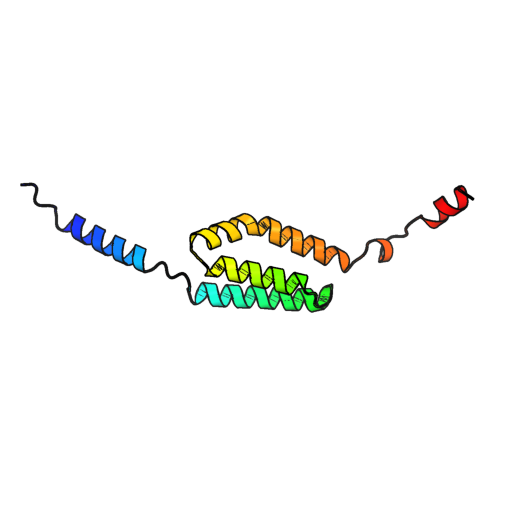ASN A 1 96 ? -13.509 9.020 16.873 1.00 85.56 96 ASN A N 1
ATOM 787 C CA . ASN A 1 96 ? -13.291 10.047 17.893 1.00 85.56 96 ASN A CA 1
ATOM 788 C C . ASN A 1 96 ? -14.424 10.118 18.934 1.00 85.56 96 ASN A C 1
ATOM 790 O O . ASN A 1 96 ? -14.161 10.283 20.119 1.00 85.56 96 ASN A O 1
ATOM 794 N N . PHE A 1 97 ? -15.673 9.912 18.512 1.00 81.88 97 PHE A N 1
ATOM 795 C CA . PHE A 1 97 ? -16.853 9.943 19.387 1.00 81.88 97 PHE A CA 1
ATOM 796 C C . PHE A 1 97 ? -16.882 8.836 20.454 1.00 81.88 97 PHE A C 1
ATOM 798 O O . PHE A 1 97 ? -17.703 8.891 21.359 1.00 81.88 97 PHE A O 1
ATOM 805 N N . ARG A 1 98 ? -16.030 7.803 20.347 1.00 83.31 98 ARG A N 1
ATOM 806 C CA . ARG A 1 98 ? -15.889 6.779 21.398 1.00 83.31 98 ARG A CA 1
ATOM 807 C C . ARG A 1 98 ? -14.937 7.190 22.518 1.00 83.31 98 ARG A C 1
ATOM 809 O O . ARG A 1 98 ? -14.903 6.517 23.541 1.00 83.31 98 ARG A O 1
ATOM 816 N N . TYR A 1 99 ? -14.157 8.247 22.306 1.00 84.75 99 TYR A N 1
ATOM 817 C CA . TYR A 1 99 ? -13.120 8.701 23.233 1.00 84.75 99 TYR A CA 1
ATOM 818 C C . TYR A 1 99 ? -13.318 10.146 23.692 1.00 84.75 99 TYR A C 1
ATOM 820 O O . TYR A 1 99 ? -12.767 10.525 24.718 1.00 84.75 99 TYR A O 1
ATOM 828 N N . ASN A 1 100 ? -14.095 10.937 22.951 1.00 86.06 100 ASN A N 1
ATOM 829 C CA . ASN A 1 100 ? -14.401 12.325 23.260 1.00 86.06 100 ASN A CA 1
ATOM 830 C C . ASN A 1 100 ? -15.914 12.549 23.232 1.00 86.06 100 ASN A C 1
ATOM 832 O O . ASN A 1 100 ? -16.578 12.137 22.276 1.00 86.06 100 ASN A O 1
ATOM 836 N N . ASP A 1 101 ? -16.430 13.243 24.248 1.00 83.81 101 ASP A N 1
ATOM 837 C CA . ASP A 1 101 ? -17.838 13.628 24.315 1.00 83.81 101 ASP A CA 1
ATOM 838 C C . ASP A 1 101 ? -18.177 14.610 23.191 1.00 83.81 101 ASP A C 1
ATOM 840 O O . ASP A 1 101 ? -17.509 15.627 22.976 1.00 83.81 101 ASP A O 1
ATOM 844 N N . VAL A 1 102 ? -19.230 14.287 22.443 1.00 81.94 102 VAL A N 1
ATOM 845 C CA . VAL A 1 102 ? -19.710 15.112 21.336 1.00 81.94 102 VAL A CA 1
ATOM 846 C C . VAL A 1 102 ? -20.965 15.845 21.798 1.00 81.94 102 VAL A C 1
ATOM 848 O O . VAL A 1 102 ? -21.995 15.223 22.039 1.00 81.94 102 VAL A O 1
ATOM 851 N N . HIS A 1 103 ? -20.904 17.175 21.869 1.00 83.38 103 HIS A N 1
ATOM 852 C CA . HIS A 1 103 ? -21.979 18.055 22.361 1.00 83.38 103 HIS A CA 1
ATOM 853 C C . HIS A 1 103 ? -23.165 18.199 21.378 1.00 83.38 103 HIS A C 1
ATOM 855 O O . HIS A 1 103 ? -23.807 19.244 21.298 1.00 83.38 103 HIS A O 1
ATOM 861 N N . VAL A 1 104 ? -23.461 17.164 20.582 1.00 82.62 104 VAL A N 1
ATOM 862 C CA . VAL A 1 104 ? -24.549 17.195 19.582 1.00 82.62 104 VAL A CA 1
ATOM 863 C C . VAL A 1 104 ? -25.910 17.346 20.261 1.00 82.62 104 VAL A C 1
ATOM 865 O O . VAL A 1 104 ? -26.800 18.009 19.735 1.00 82.62 104 VAL A O 1
ATOM 868 N N . GLN A 1 105 ? -26.065 16.746 21.443 1.00 81.94 105 GLN A N 1
ATOM 869 C CA . GLN A 1 105 ? -27.313 16.773 22.199 1.00 81.94 105 GLN A CA 1
ATOM 870 C C . GLN A 1 105 ? -27.667 18.183 22.689 1.00 81.94 105 GLN A C 1
ATOM 872 O O . GLN A 1 105 ? -28.828 18.575 22.592 1.00 81.94 105 GLN A O 1
ATOM 877 N N . ASP A 1 106 ? -26.684 18.948 23.161 1.00 85.25 106 ASP A N 1
ATOM 878 C CA . ASP A 1 106 ? -26.908 20.295 23.697 1.00 85.25 106 ASP A CA 1
ATOM 879 C C . ASP A 1 106 ? -27.359 21.259 22.596 1.00 85.25 106 ASP A C 1
ATOM 881 O O . ASP A 1 106 ? -28.305 22.023 22.774 1.00 85.25 106 ASP A O 1
ATOM 885 N N . LEU A 1 107 ? -26.737 21.163 21.416 1.00 85.94 107 LEU A N 1
ATOM 886 C CA . LEU A 1 107 ? -27.132 21.935 20.238 1.00 85.94 107 LEU A CA 1
ATOM 887 C C . LEU A 1 107 ? -28.552 21.586 19.770 1.00 85.94 107 LEU A C 1
ATOM 889 O O . LEU A 1 107 ? -29.328 22.486 19.467 1.00 85.94 107 LEU A O 1
ATOM 893 N N . TYR A 1 108 ? -28.916 20.300 19.758 1.00 85.94 108 TYR A N 1
ATOM 894 C CA . TYR A 1 108 ? -30.264 19.866 19.380 1.00 85.94 108 TYR A CA 1
ATOM 895 C C . TYR A 1 108 ? -31.340 20.388 20.343 1.00 85.94 108 TYR A C 1
ATOM 897 O O . TYR A 1 108 ? -32.420 20.782 19.912 1.00 85.94 108 TYR A O 1
ATOM 905 N N . GLN A 1 109 ? -31.059 20.399 21.650 1.00 90.00 109 GLN A N 1
ATOM 906 C CA . GLN A 1 109 ? -32.001 20.928 22.639 1.00 90.00 109 GLN A CA 1
ATOM 907 C C . GLN A 1 109 ? -32.145 22.451 22.579 1.00 90.00 109 GLN A C 1
ATOM 909 O O . GLN A 1 109 ? -33.204 22.952 22.932 1.00 90.00 109 GLN A O 1
ATOM 914 N N . LEU A 1 110 ? -31.122 23.179 22.124 1.00 90.88 110 LEU A N 1
ATOM 915 C CA . LEU A 1 110 ? -31.196 24.629 21.911 1.00 90.88 110 LEU A CA 1
ATOM 916 C C . LEU A 1 110 ? -32.048 25.022 20.696 1.00 90.88 110 LEU A C 1
ATOM 918 O O . LEU A 1 110 ? -32.565 26.135 20.654 1.00 90.88 110 LEU A O 1
ATOM 922 N N . GLU A 1 111 ? -32.162 24.142 19.701 1.00 87.88 111 GLU A N 1
ATOM 923 C CA . GLU A 1 111 ? -32.913 24.402 18.467 1.00 87.88 111 GLU A CA 1
ATOM 924 C C . GLU A 1 111 ? -34.414 24.074 18.592 1.00 87.88 111 GLU A C 1
ATOM 926 O O . GLU A 1 111 ? -35.213 24.499 17.756 1.00 87.88 111 GLU A O 1
ATOM 931 N N . LYS A 1 112 ? -34.800 23.314 19.625 1.00 71.19 112 LYS A N 1
ATOM 932 C CA . LYS A 1 112 ? -36.171 22.851 19.870 1.00 71.19 112 LYS A CA 1
ATOM 933 C C . LYS A 1 112 ? -36.931 23.753 20.837 1.00 71.19 112 LYS A C 1
ATOM 935 O O . LYS A 1 112 ? -38.127 23.996 20.558 1.00 71.19 112 LYS A O 1
#

Radius of gyration: 25.49 Å; chains: 1; bounding box: 79×38×63 Å

Foldseek 3Di:
DPPPDPVVVVVVVVVVVVVVPPDLDDPVVVVVLVVVLVVLQVVCCVQPRDDPVSVVLSCVLVCQSSVDPVSVVVSVVVVVVVVVVSVVSSVVSPDPVVPDPDCPVVVVVVVD